Protein AF-A0A528CH75-F1 (afdb_monomer_lite)

Structure (mmCIF, N/CA/C/O backbone):
data_AF-A0A528CH75-F1
#
_entry.id   AF-A0A528CH75-F1
#
loop_
_atom_site.group_PDB
_atom_site.id
_atom_site.type_symbol
_atom_site.label_atom_id
_atom_site.label_alt_id
_atom_site.label_comp_id
_atom_site.label_asym_id
_atom_site.label_entity_id
_atom_site.label_seq_id
_atom_site.pdbx_PDB_ins_code
_atom_site.Cartn_x
_atom_site.Cartn_y
_atom_site.Cartn_z
_atom_site.occupancy
_atom_site.B_iso_or_equiv
_atom_site.auth_seq_id
_atom_site.auth_comp_id
_atom_site.auth_asym_id
_atom_site.auth_atom_id
_atom_site.pdbx_PDB_model_num
ATOM 1 N N . MET A 1 1 ? 84.519 29.997 -60.941 1.00 45.06 1 MET A N 1
ATOM 2 C CA . MET A 1 1 ? 83.508 30.213 -59.884 1.00 45.06 1 MET A CA 1
ATOM 3 C C . MET A 1 1 ? 82.449 29.130 -60.035 1.00 45.06 1 MET A C 1
ATOM 5 O O . MET A 1 1 ? 81.681 29.184 -60.982 1.00 45.06 1 MET A O 1
ATOM 9 N N . GLN A 1 2 ? 82.508 28.079 -59.213 1.00 43.25 2 GLN A N 1
ATOM 10 C CA . GLN A 1 2 ? 81.567 26.952 -59.258 1.00 43.25 2 GLN A CA 1
ATOM 11 C C . GLN A 1 2 ? 80.420 27.245 -58.280 1.00 43.25 2 GLN A C 1
ATOM 13 O O . GLN A 1 2 ? 80.643 27.309 -57.074 1.00 43.25 2 GLN A O 1
ATOM 18 N N . ASN A 1 3 ? 79.211 27.474 -58.800 1.00 42.34 3 ASN A N 1
ATOM 19 C CA . ASN A 1 3 ? 78.005 27.627 -57.986 1.00 42.34 3 ASN A CA 1
ATOM 20 C C . ASN A 1 3 ? 77.472 26.239 -57.616 1.00 42.34 3 ASN A C 1
ATOM 22 O O . ASN A 1 3 ? 76.956 25.522 -58.472 1.00 42.34 3 ASN A O 1
ATOM 26 N N . HIS A 1 4 ? 77.571 25.872 -56.340 1.00 45.38 4 HIS A N 1
ATOM 27 C CA . HIS A 1 4 ? 76.855 24.727 -55.787 1.00 45.38 4 HIS A CA 1
ATOM 28 C C . HIS A 1 4 ? 75.419 25.143 -55.450 1.00 45.38 4 HIS A C 1
ATOM 30 O O . HIS A 1 4 ? 75.192 25.940 -54.542 1.00 45.38 4 HIS A O 1
ATOM 36 N N . ALA A 1 5 ? 74.446 24.605 -56.184 1.00 48.69 5 ALA A N 1
ATOM 37 C CA . ALA A 1 5 ? 73.036 24.700 -55.826 1.00 48.69 5 ALA A CA 1
ATOM 38 C C . ALA A 1 5 ? 72.707 23.647 -54.753 1.00 48.69 5 ALA A C 1
ATOM 40 O O . ALA A 1 5 ? 72.932 22.455 -54.960 1.00 48.69 5 ALA A O 1
ATOM 41 N N . TYR A 1 6 ? 72.169 24.078 -53.611 1.00 50.38 6 TYR A N 1
ATOM 42 C CA . TYR A 1 6 ? 71.565 23.183 -52.620 1.00 50.38 6 TYR A CA 1
ATOM 43 C C . TYR A 1 6 ? 70.151 22.790 -53.075 1.00 50.38 6 TYR A C 1
ATOM 45 O O . TYR A 1 6 ? 69.358 23.686 -53.374 1.00 50.38 6 TYR A O 1
ATOM 53 N N . PRO A 1 7 ? 69.778 21.498 -53.092 1.00 49.38 7 PRO A N 1
ATOM 54 C CA . PRO A 1 7 ? 68.392 21.120 -53.309 1.00 49.38 7 PRO A CA 1
ATOM 55 C C . PRO A 1 7 ? 67.587 21.330 -52.021 1.00 49.38 7 PRO A C 1
ATOM 57 O O . PRO A 1 7 ? 67.962 20.889 -50.932 1.00 49.38 7 PRO A O 1
ATOM 60 N N . SER A 1 8 ? 66.451 22.005 -52.156 1.00 50.56 8 SER A N 1
ATOM 61 C CA . SER A 1 8 ? 65.437 22.176 -51.122 1.00 50.56 8 SER A CA 1
ATOM 62 C C . SER A 1 8 ? 64.711 20.849 -50.870 1.00 50.56 8 SER A C 1
ATOM 64 O O . SER A 1 8 ? 64.057 20.297 -51.753 1.00 50.56 8 SER A O 1
ATOM 66 N N . ARG A 1 9 ? 64.809 20.313 -49.645 1.00 50.69 9 ARG A N 1
ATOM 67 C CA . ARG A 1 9 ? 63.994 19.168 -49.208 1.00 50.69 9 ARG A CA 1
ATOM 68 C C . ARG A 1 9 ? 62.540 19.615 -49.070 1.00 50.69 9 ARG A C 1
ATOM 70 O O . ARG A 1 9 ? 62.177 20.237 -48.076 1.00 50.69 9 ARG A O 1
ATOM 77 N N . GLN A 1 10 ? 61.706 19.282 -50.050 1.00 52.41 10 GLN A N 1
ATOM 78 C CA . GLN A 1 10 ? 60.259 19.376 -49.893 1.00 52.41 10 GLN A CA 1
ATOM 79 C C . GLN A 1 10 ? 59.783 18.251 -48.972 1.00 52.41 10 GLN A C 1
ATOM 81 O O . GLN A 1 10 ? 59.836 17.073 -49.322 1.00 52.41 10 GLN A O 1
ATOM 86 N N . LEU A 1 11 ? 59.352 18.623 -47.767 1.00 54.22 11 LEU A N 1
ATOM 87 C CA . LEU A 1 11 ? 58.721 17.725 -46.809 1.00 54.22 11 LEU A CA 1
ATOM 88 C C . LEU A 1 11 ? 57.263 17.499 -47.242 1.00 54.22 11 LEU A C 1
ATOM 90 O O . LEU A 1 11 ? 56.336 18.096 -46.703 1.00 54.22 11 LEU A O 1
ATOM 94 N N . GLY A 1 12 ? 57.065 16.686 -48.279 1.00 50.59 12 GLY A N 1
ATOM 95 C CA . GLY A 1 12 ? 55.737 16.227 -48.675 1.00 50.59 12 GLY A CA 1
ATOM 96 C C . GLY A 1 12 ? 55.215 15.234 -47.642 1.00 50.59 12 GLY A C 1
ATOM 97 O O . GLY A 1 12 ? 55.752 14.135 -47.518 1.00 50.59 12 GLY A O 1
ATOM 98 N N . LEU A 1 13 ? 54.186 15.616 -46.884 1.00 55.06 13 LEU A N 1
ATOM 99 C CA . LEU A 1 13 ? 53.436 14.681 -46.044 1.00 55.06 13 LEU A CA 1
ATOM 100 C C . LEU A 1 13 ? 52.86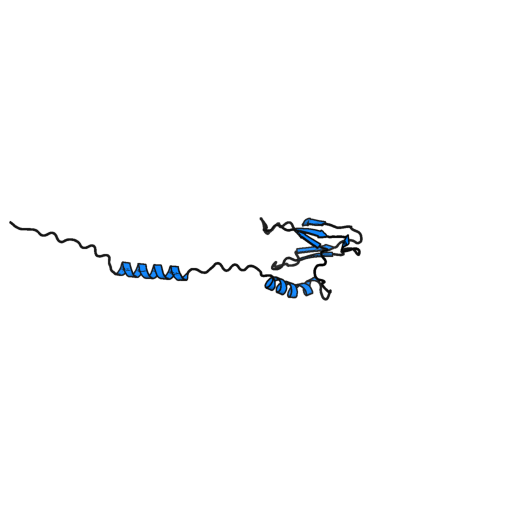2 13.569 -46.945 1.00 55.06 13 LEU A C 1
ATOM 102 O O . LEU A 1 13 ? 52.224 13.889 -47.952 1.00 55.06 13 LEU A O 1
ATOM 106 N N . PRO A 1 14 ? 53.087 12.276 -46.644 1.00 50.00 14 PRO A N 1
ATOM 107 C CA . PRO A 1 14 ? 52.618 11.200 -47.504 1.00 50.00 14 PRO A CA 1
ATOM 108 C C . PRO A 1 14 ? 51.085 11.190 -47.550 1.00 50.00 14 PRO A C 1
ATOM 110 O O . PRO A 1 14 ? 50.416 11.245 -46.519 1.00 50.00 14 PRO A O 1
ATOM 113 N N . LEU A 1 15 ? 50.529 11.065 -48.758 1.00 53.56 15 LEU A N 1
ATOM 114 C CA . LEU A 1 15 ? 49.088 11.052 -49.056 1.00 53.56 15 LEU A CA 1
ATOM 115 C C . LEU A 1 15 ? 48.294 10.017 -48.219 1.00 53.56 15 LEU A C 1
ATOM 117 O O . LEU A 1 15 ? 47.096 10.175 -47.992 1.00 53.56 15 LEU A O 1
ATOM 121 N N . ALA A 1 16 ? 48.980 8.994 -47.695 1.00 46.72 16 ALA A N 1
ATOM 122 C CA . ALA A 1 16 ? 48.440 7.997 -46.770 1.00 46.72 16 ALA A CA 1
ATOM 123 C C . ALA A 1 16 ? 47.972 8.585 -45.420 1.00 46.72 16 ALA A C 1
ATOM 125 O O . ALA A 1 16 ? 47.026 8.071 -44.824 1.00 46.72 16 ALA A O 1
ATOM 126 N N . SER A 1 17 ? 48.575 9.683 -44.951 1.00 47.66 17 SER A N 1
ATOM 127 C CA . SER A 1 17 ? 48.199 10.344 -43.691 1.00 47.66 17 SER A CA 1
ATOM 128 C C . SER A 1 17 ? 46.884 11.124 -43.789 1.00 47.66 17 SER A C 1
ATOM 130 O O . SER A 1 17 ? 46.212 11.316 -42.779 1.00 47.66 17 SER A O 1
ATOM 132 N N . VAL A 1 18 ? 46.480 11.537 -44.995 1.00 51.34 18 VAL A N 1
ATOM 133 C CA . VAL A 1 18 ? 45.222 12.272 -45.221 1.00 51.34 18 VAL A CA 1
ATOM 134 C C . VAL A 1 18 ? 44.022 11.317 -45.232 1.00 51.34 18 VAL A C 1
ATOM 136 O O . VAL A 1 18 ? 42.969 11.641 -44.689 1.00 51.34 18 VAL A O 1
ATOM 139 N N . PHE A 1 19 ? 44.190 10.101 -45.765 1.00 48.75 19 PHE A N 1
ATOM 140 C CA . PHE A 1 19 ? 43.121 9.095 -45.814 1.00 48.75 19 PHE A CA 1
ATOM 141 C C . PHE A 1 19 ? 42.742 8.541 -44.432 1.00 48.75 19 PHE A C 1
ATOM 143 O O . PHE A 1 19 ? 41.557 8.376 -44.144 1.00 48.75 19 PHE A O 1
ATOM 150 N N . ALA A 1 20 ? 43.720 8.311 -43.551 1.00 50.25 20 ALA A N 1
ATOM 151 C CA . ALA A 1 20 ? 43.458 7.832 -42.190 1.00 50.25 20 ALA A CA 1
ATOM 152 C C . ALA A 1 20 ? 42.684 8.858 -41.334 1.00 50.25 20 ALA A C 1
ATOM 154 O O . ALA A 1 20 ? 41.844 8.478 -40.518 1.00 50.25 20 ALA A O 1
ATOM 155 N N . ALA A 1 21 ? 42.912 10.158 -41.556 1.00 49.41 21 ALA A N 1
ATOM 156 C CA . ALA A 1 21 ? 42.227 11.231 -40.833 1.00 49.41 21 ALA A CA 1
ATOM 157 C C . ALA A 1 21 ? 40.740 11.366 -41.224 1.00 49.41 21 ALA A C 1
ATOM 159 O O . ALA A 1 21 ? 39.894 11.667 -40.382 1.00 49.41 21 ALA A O 1
ATOM 160 N N . ILE A 1 22 ? 40.392 11.090 -42.485 1.00 53.31 22 ILE A N 1
ATOM 161 C CA . ILE A 1 22 ? 39.007 11.186 -42.973 1.00 53.31 22 ILE A CA 1
ATOM 162 C C . ILE A 1 22 ? 38.136 10.052 -42.408 1.00 53.31 22 ILE A C 1
ATOM 164 O O . ILE A 1 22 ? 37.008 10.300 -41.984 1.00 53.31 22 ILE A O 1
ATOM 168 N N . VAL A 1 23 ? 38.665 8.826 -42.310 1.00 53.94 23 VAL A N 1
ATOM 169 C CA . VAL A 1 23 ? 37.917 7.670 -41.772 1.00 53.94 23 VAL A CA 1
ATOM 170 C C . VAL A 1 23 ? 37.601 7.839 -40.279 1.00 53.94 23 VAL A C 1
ATOM 172 O O . VAL A 1 23 ? 36.506 7.490 -39.837 1.00 53.94 23 VAL A O 1
ATOM 175 N N . LEU A 1 24 ? 38.508 8.448 -39.508 1.00 50.50 24 LEU A N 1
ATOM 176 C CA . LEU A 1 24 ? 38.305 8.683 -38.075 1.00 50.50 24 LEU A CA 1
ATOM 177 C C . LEU A 1 24 ? 37.253 9.774 -37.785 1.00 50.50 24 LEU A C 1
ATOM 179 O O . LEU A 1 24 ? 36.620 9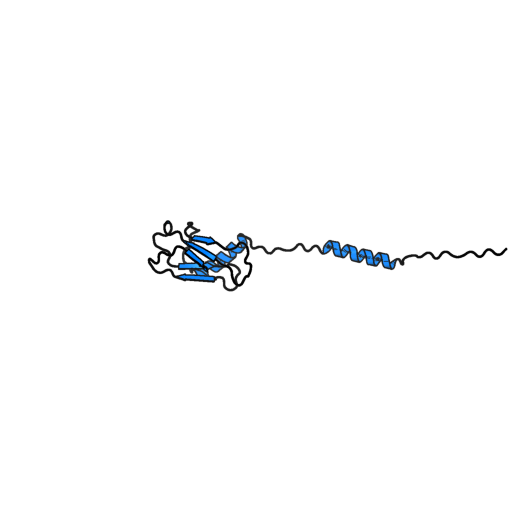.752 -36.732 1.00 50.50 24 LEU A O 1
ATOM 183 N N . THR A 1 25 ? 37.031 10.700 -38.725 1.00 51.56 25 THR A N 1
ATOM 184 C CA . THR A 1 25 ? 36.098 11.829 -38.551 1.00 51.56 25 THR A CA 1
ATOM 185 C C . THR A 1 25 ? 34.652 11.456 -38.911 1.00 51.56 25 THR A C 1
ATOM 187 O O . THR A 1 25 ? 33.715 12.032 -38.372 1.00 51.56 25 THR A O 1
ATOM 190 N N . VAL A 1 26 ? 34.434 10.458 -39.776 1.00 53.22 26 VAL A N 1
ATOM 191 C CA . VAL A 1 26 ? 33.076 9.997 -40.137 1.00 53.22 26 VAL A CA 1
ATOM 192 C C . VAL A 1 26 ? 32.480 9.078 -39.059 1.00 53.22 26 VAL A C 1
ATOM 194 O O . VAL A 1 26 ? 31.273 9.108 -38.824 1.00 53.22 26 VAL A O 1
ATOM 197 N N . ALA A 1 27 ? 33.307 8.313 -38.339 1.00 51.56 27 ALA A N 1
ATOM 198 C CA . ALA A 1 27 ? 32.841 7.406 -37.285 1.00 51.56 27 ALA A CA 1
ATOM 199 C C . ALA A 1 27 ? 32.288 8.131 -36.038 1.00 51.56 27 ALA A C 1
ATOM 201 O O . ALA A 1 27 ? 31.434 7.588 -35.339 1.00 51.56 27 ALA A O 1
ATOM 202 N N . THR A 1 28 ? 32.717 9.367 -35.768 1.00 53.56 28 THR A N 1
ATOM 203 C CA . THR A 1 28 ? 32.231 10.160 -34.624 1.00 53.56 28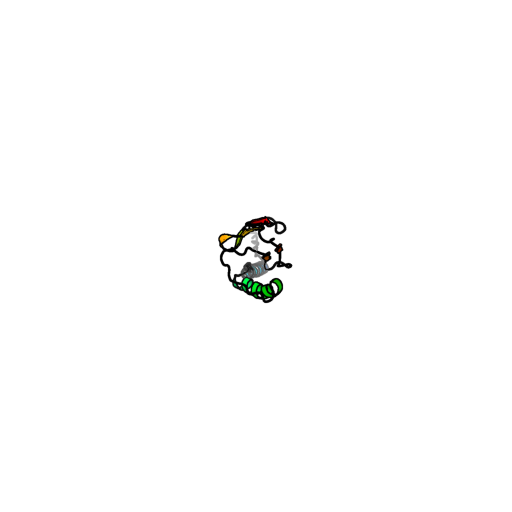 THR A CA 1
ATOM 204 C C . THR A 1 28 ? 30.871 10.817 -34.874 1.00 53.56 28 THR A C 1
ATOM 206 O O . THR A 1 28 ? 30.165 11.117 -33.915 1.00 53.56 28 THR A O 1
ATOM 209 N N . LEU A 1 29 ? 30.453 10.980 -36.135 1.00 51.78 29 LEU A N 1
ATOM 210 C CA . LEU A 1 29 ? 29.159 11.578 -36.499 1.00 51.78 29 LEU A CA 1
ATOM 211 C C . LEU A 1 29 ? 27.966 10.6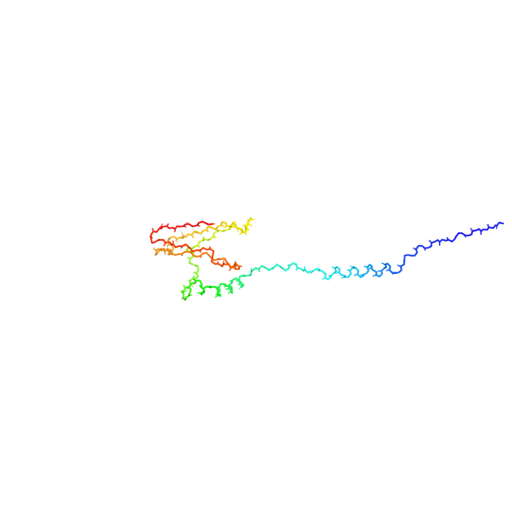14 -36.372 1.00 51.78 29 LEU A C 1
ATOM 213 O O . LEU A 1 29 ? 26.835 11.074 -36.246 1.00 51.78 29 LEU A O 1
ATOM 217 N N . PHE A 1 30 ? 28.199 9.297 -36.346 1.00 55.78 30 PHE A N 1
ATOM 218 C CA . PHE A 1 30 ? 27.138 8.281 -36.217 1.00 55.78 30 PHE A CA 1
ATOM 219 C C . PHE A 1 30 ? 27.048 7.634 -34.823 1.00 55.78 30 PHE A C 1
ATOM 221 O O . PHE A 1 30 ? 26.145 6.842 -34.572 1.00 55.78 30 PHE A O 1
ATOM 228 N N . GLY A 1 31 ? 27.954 7.975 -33.900 1.00 49.12 31 GLY A N 1
ATOM 229 C CA . GLY A 1 31 ? 28.028 7.396 -32.552 1.00 49.12 31 GLY A CA 1
ATOM 230 C C . GLY A 1 31 ? 27.179 8.094 -31.483 1.00 49.12 31 GLY A C 1
ATOM 231 O O . GLY A 1 31 ? 27.284 7.742 -30.309 1.00 49.12 31 GLY A O 1
ATOM 232 N N . ALA A 1 32 ? 26.351 9.078 -31.845 1.00 57.56 32 ALA A N 1
ATOM 233 C CA . ALA A 1 32 ? 25.431 9.730 -30.914 1.00 57.56 32 ALA A CA 1
ATOM 234 C C . ALA A 1 32 ? 24.204 8.839 -30.647 1.00 57.56 32 ALA A C 1
ATOM 236 O O . ALA A 1 32 ? 23.070 9.187 -30.975 1.00 57.56 32 ALA A O 1
ATOM 237 N N . SER A 1 33 ? 24.432 7.671 -30.047 1.00 61.19 33 SER A N 1
ATOM 238 C CA . SER A 1 33 ? 23.380 6.894 -29.399 1.00 61.19 33 SER A CA 1
ATOM 239 C C . SER A 1 33 ? 22.847 7.731 -28.239 1.00 61.19 33 SER A C 1
ATOM 241 O O . SER A 1 33 ? 23.446 7.776 -27.165 1.00 61.19 33 SER A O 1
ATOM 243 N N . GLY A 1 34 ? 21.757 8.462 -28.479 1.00 60.62 34 GLY A N 1
ATOM 244 C CA . GLY A 1 34 ? 21.061 9.207 -27.436 1.00 60.62 34 GLY A CA 1
ATOM 245 C C . GLY A 1 34 ? 20.752 8.279 -26.265 1.00 60.62 34 GLY A C 1
ATOM 246 O O . GLY A 1 34 ? 20.295 7.154 -26.467 1.00 60.62 34 GLY A O 1
ATOM 247 N N . ALA A 1 35 ? 21.037 8.730 -25.044 1.00 62.38 35 ALA A N 1
ATOM 248 C CA . ALA A 1 35 ? 20.755 7.965 -23.839 1.00 62.38 35 ALA A CA 1
ATOM 249 C C . ALA A 1 35 ? 19.257 7.618 -23.789 1.00 62.38 35 ALA A C 1
ATOM 251 O O . ALA A 1 35 ? 18.412 8.480 -23.530 1.00 62.38 35 ALA A O 1
ATOM 252 N N . ALA A 1 36 ? 18.927 6.355 -24.061 1.00 60.69 36 ALA A N 1
ATOM 253 C CA . ALA A 1 36 ? 17.581 5.832 -23.909 1.00 60.69 36 ALA A CA 1
ATOM 254 C C . ALA A 1 36 ? 17.262 5.780 -22.410 1.00 60.69 36 ALA A C 1
ATOM 256 O O . ALA A 1 36 ? 17.655 4.858 -21.701 1.00 60.69 36 ALA A O 1
ATOM 257 N N . ASN A 1 37 ? 16.577 6.805 -21.911 1.00 59.75 37 ASN A N 1
ATOM 258 C CA . ASN A 1 37 ? 16.040 6.791 -20.560 1.00 59.75 37 ASN A CA 1
ATOM 259 C C . ASN A 1 37 ? 14.782 5.918 -20.572 1.00 59.75 37 ASN A C 1
ATOM 261 O O . ASN A 1 37 ? 13.726 6.356 -21.026 1.00 59.75 37 ASN A O 1
ATOM 265 N N . ALA A 1 38 ? 14.892 4.680 -20.088 1.00 61.19 38 ALA A N 1
ATOM 266 C CA . ALA A 1 38 ? 13.750 3.803 -19.846 1.00 61.19 38 ALA A CA 1
ATOM 267 C C . ALA A 1 38 ? 12.973 4.283 -18.605 1.00 61.19 38 ALA A C 1
ATOM 269 O O . ALA A 1 38 ? 12.981 3.641 -17.561 1.00 61.19 38 ALA A O 1
ATOM 270 N N . GLN A 1 39 ? 12.348 5.457 -18.692 1.00 62.66 39 GLN A N 1
ATOM 271 C CA . GLN A 1 39 ? 11.464 5.950 -17.640 1.00 62.66 39 GLN A CA 1
ATOM 272 C C . GLN A 1 39 ? 10.112 5.240 -17.771 1.00 62.66 39 GLN A C 1
ATOM 274 O O . GLN A 1 39 ? 9.510 5.248 -18.850 1.00 62.66 39 GLN A O 1
ATOM 279 N N . GLN A 1 40 ? 9.614 4.647 -16.683 1.00 69.94 40 GLN A N 1
ATOM 280 C CA . GLN A 1 40 ? 8.248 4.129 -16.656 1.00 69.94 40 GLN A CA 1
ATOM 281 C C . GLN A 1 40 ? 7.260 5.259 -16.948 1.00 69.94 40 GLN A C 1
ATOM 283 O O . GLN A 1 40 ? 7.300 6.338 -16.360 1.00 69.94 40 GLN A O 1
ATOM 288 N N . THR A 1 41 ? 6.356 4.991 -17.881 1.00 79.31 41 THR A N 1
ATOM 289 C CA . THR A 1 41 ? 5.215 5.854 -18.171 1.00 79.31 41 THR A CA 1
ATOM 290 C C . THR A 1 41 ? 4.020 5.415 -17.333 1.00 79.31 41 THR A C 1
ATOM 292 O O . THR A 1 41 ? 3.900 4.246 -16.955 1.00 79.31 41 THR A O 1
ATOM 295 N N . THR A 1 42 ? 3.059 6.313 -17.130 1.00 78.69 42 THR A N 1
ATOM 296 C CA . THR A 1 42 ? 1.768 5.961 -16.522 1.00 78.69 42 THR A CA 1
ATOM 297 C C . THR A 1 42 ? 1.088 4.798 -17.257 1.00 78.69 42 THR A C 1
ATOM 299 O O . THR A 1 42 ? 0.487 3.931 -16.628 1.00 78.69 42 THR A O 1
ATOM 302 N N . ALA A 1 43 ? 1.232 4.724 -18.587 1.00 77.75 43 ALA A N 1
ATOM 303 C CA . ALA A 1 43 ? 0.680 3.636 -19.390 1.00 77.75 43 ALA A CA 1
ATOM 304 C C . ALA A 1 43 ? 1.331 2.276 -19.072 1.00 77.75 43 ALA A C 1
ATOM 306 O O . ALA A 1 43 ? 0.624 1.271 -18.960 1.00 77.75 43 ALA A O 1
ATOM 307 N N . SER A 1 44 ? 2.657 2.231 -18.891 1.00 84.75 44 SER A N 1
ATOM 308 C CA . SER A 1 44 ? 3.351 1.001 -18.488 1.00 84.75 44 SER A CA 1
ATOM 309 C C . SER A 1 44 ? 2.998 0.577 -17.062 1.00 84.75 44 SER A C 1
ATOM 311 O O . SER A 1 44 ? 2.699 -0.599 -16.862 1.00 84.75 44 SER A O 1
ATOM 313 N N . SER A 1 45 ? 2.937 1.510 -16.105 1.00 86.25 45 SER A N 1
ATOM 314 C CA . SER A 1 45 ? 2.546 1.188 -14.723 1.00 86.25 45 SER A CA 1
ATOM 315 C C . SER A 1 45 ? 1.100 0.701 -14.639 1.00 86.25 45 SER A C 1
ATOM 317 O O . SER A 1 45 ? 0.828 -0.286 -13.960 1.00 86.25 45 SER A O 1
ATOM 319 N N . ASN A 1 46 ? 0.173 1.288 -15.408 1.00 88.69 46 ASN A N 1
ATOM 320 C CA . ASN A 1 46 ? -1.199 0.782 -15.461 1.00 88.69 46 ASN A CA 1
ATOM 321 C C . ASN A 1 46 ? -1.257 -0.654 -16.003 1.00 88.69 46 ASN A C 1
ATOM 323 O O . ASN A 1 46 ? -1.966 -1.475 -15.435 1.00 88.69 46 ASN A O 1
ATOM 327 N N . ARG A 1 47 ? -0.502 -0.998 -17.058 1.00 91.25 47 ARG A N 1
ATOM 328 C CA . ARG A 1 47 ? -0.470 -2.391 -17.549 1.00 91.25 47 ARG A CA 1
ATOM 329 C C . ARG A 1 47 ? 0.045 -3.372 -16.499 1.00 91.25 47 ARG A C 1
ATOM 331 O O . ARG A 1 47 ? -0.560 -4.427 -16.340 1.00 91.25 47 ARG A O 1
ATOM 338 N N . ILE A 1 48 ? 1.117 -3.019 -15.789 1.00 91.69 48 ILE A N 1
ATOM 339 C CA . ILE A 1 48 ? 1.662 -3.847 -14.702 1.00 91.69 48 ILE A CA 1
ATOM 340 C C . ILE A 1 48 ? 0.607 -4.032 -13.610 1.00 91.69 48 ILE A C 1
ATOM 342 O O . ILE A 1 48 ? 0.344 -5.155 -13.188 1.00 91.69 48 ILE A O 1
ATOM 346 N N . TRP A 1 49 ? -0.066 -2.950 -13.216 1.00 91.25 49 TRP A N 1
ATOM 347 C CA . TRP A 1 49 ? -1.129 -3.006 -12.220 1.00 91.25 49 TRP A CA 1
ATOM 348 C C . TRP A 1 49 ? -2.299 -3.906 -12.639 1.00 91.25 49 TRP A C 1
ATOM 350 O O . TRP A 1 49 ? -2.764 -4.713 -11.836 1.00 91.25 49 TRP A O 1
ATOM 360 N N . GLN A 1 50 ? -2.757 -3.823 -13.895 1.00 92.88 50 GLN A N 1
ATOM 361 C CA . GLN A 1 50 ? -3.844 -4.684 -14.379 1.00 92.88 50 GLN A CA 1
ATOM 362 C C . GLN A 1 50 ? -3.486 -6.174 -14.316 1.00 92.88 50 GLN A C 1
ATOM 364 O O . GLN A 1 50 ? -4.379 -6.979 -14.065 1.00 92.88 50 GLN A O 1
ATOM 369 N N . ALA A 1 51 ? -2.214 -6.529 -14.525 1.00 92.12 51 ALA A N 1
ATOM 370 C CA . ALA A 1 51 ? -1.740 -7.904 -14.401 1.00 92.12 51 ALA A CA 1
ATOM 371 C C . ALA A 1 51 ? -1.615 -8.349 -12.933 1.00 92.12 51 ALA A C 1
ATOM 373 O O . ALA A 1 51 ? -1.976 -9.471 -12.609 1.00 92.12 51 ALA A O 1
ATOM 374 N N . LEU A 1 52 ? -1.156 -7.464 -12.042 1.00 93.44 52 LEU A N 1
ATOM 375 C CA . LEU A 1 52 ? -0.854 -7.796 -10.646 1.00 93.44 52 LEU A CA 1
ATOM 376 C C . LEU A 1 52 ? -2.084 -7.829 -9.724 1.00 93.44 52 LEU A C 1
ATOM 378 O O . LEU A 1 52 ? -2.133 -8.609 -8.776 1.00 93.44 52 LEU A O 1
ATOM 382 N N . LYS A 1 53 ? -3.072 -6.956 -9.949 1.00 93.56 53 LYS A N 1
ATOM 383 C CA . LYS A 1 53 ? -4.161 -6.726 -8.981 1.00 93.56 53 LYS A CA 1
ATOM 384 C C . LYS A 1 53 ? -4.967 -7.986 -8.641 1.00 93.56 53 LYS A C 1
ATOM 386 O O . LYS A 1 53 ? -5.403 -8.123 -7.502 1.00 93.56 53 LYS A O 1
ATOM 391 N N . GLY A 1 54 ? -5.151 -8.883 -9.614 1.00 94.62 54 GLY A N 1
ATOM 392 C CA . GLY A 1 54 ? -5.867 -10.147 -9.429 1.00 94.62 54 GLY A CA 1
ATOM 393 C C . GLY A 1 54 ? -5.081 -11.131 -8.566 1.00 94.62 54 GLY A C 1
ATOM 394 O O . GLY A 1 54 ? -5.659 -11.769 -7.696 1.00 94.62 54 GLY A O 1
ATOM 395 N N . ASP A 1 55 ? -3.758 -11.175 -8.724 1.00 93.38 55 ASP A N 1
ATOM 396 C CA . ASP A 1 55 ? -2.890 -12.046 -7.925 1.00 93.38 55 ASP A CA 1
ATOM 397 C C . ASP A 1 55 ? -2.855 -11.617 -6.451 1.00 93.38 55 ASP A C 1
ATOM 399 O O . ASP A 1 55 ? -2.783 -12.456 -5.555 1.00 93.38 55 ASP A O 1
ATOM 403 N N . VAL A 1 56 ? -2.929 -10.306 -6.185 1.00 94.00 56 VAL A N 1
ATOM 404 C CA . VAL A 1 56 ? -2.863 -9.758 -4.819 1.00 94.00 56 VAL A CA 1
ATOM 405 C C . VAL A 1 56 ? -4.230 -9.741 -4.130 1.00 94.00 56 VAL A C 1
ATOM 407 O O . VAL A 1 56 ? -4.327 -10.059 -2.945 1.00 94.00 56 VAL A O 1
ATOM 410 N N . PHE A 1 57 ? -5.294 -9.354 -4.840 1.00 95.06 57 PHE A N 1
ATOM 411 C CA . PHE A 1 57 ? -6.613 -9.109 -4.239 1.00 95.06 57 PHE A CA 1
ATOM 412 C C . PHE A 1 57 ? -7.708 -10.090 -4.684 1.00 95.06 57 PHE A C 1
ATOM 414 O O . PHE A 1 57 ? -8.833 -10.006 -4.177 1.00 95.06 57 PHE A O 1
ATOM 421 N N . GLY A 1 58 ? -7.404 -11.022 -5.590 1.00 95.00 58 GLY A N 1
ATOM 422 C CA . GLY A 1 58 ? -8.380 -11.933 -6.186 1.00 95.00 58 GLY A CA 1
ATOM 423 C C . GLY A 1 58 ? -9.461 -11.180 -6.963 1.00 95.00 58 GLY A C 1
ATOM 424 O O . GLY A 1 58 ? -9.212 -10.142 -7.576 1.00 95.00 58 GLY A O 1
ATOM 425 N N . ASP A 1 59 ? -10.697 -11.665 -6.865 1.00 93.94 59 ASP A N 1
ATOM 426 C CA . ASP A 1 59 ? -11.865 -11.081 -7.540 1.00 93.94 59 ASP A CA 1
ATOM 427 C C . ASP A 1 59 ? -12.470 -9.870 -6.801 1.00 93.94 59 ASP A C 1
ATOM 429 O O . ASP A 1 59 ? -13.578 -9.420 -7.112 1.00 93.94 59 ASP A O 1
ATOM 433 N N . ARG A 1 60 ? -11.787 -9.334 -5.780 1.00 92.50 60 ARG A N 1
ATOM 434 C CA . ARG A 1 60 ? -12.321 -8.225 -4.980 1.00 92.50 60 ARG A CA 1
ATOM 435 C C . ARG A 1 60 ? -12.429 -6.959 -5.836 1.00 92.50 60 ARG A C 1
ATOM 437 O O . ARG A 1 60 ? -11.465 -6.537 -6.469 1.00 92.50 60 ARG A O 1
ATOM 444 N N . ALA A 1 61 ? -13.593 -6.307 -5.806 1.00 90.12 61 ALA A N 1
ATOM 445 C CA . ALA A 1 61 ? -13.785 -5.029 -6.483 1.00 90.12 61 ALA A CA 1
ATOM 446 C C . ALA A 1 61 ? -12.840 -3.958 -5.909 1.00 90.12 61 ALA A C 1
ATOM 448 O O . ALA A 1 61 ? -12.809 -3.731 -4.698 1.00 90.12 61 ALA A O 1
ATOM 449 N N . ILE A 1 62 ? -12.094 -3.288 -6.791 1.00 90.50 62 ILE A N 1
ATOM 450 C CA . ILE A 1 62 ? -11.176 -2.201 -6.439 1.00 90.50 62 ILE A CA 1
ATOM 451 C C . ILE A 1 62 ? -11.813 -0.888 -6.872 1.00 90.50 62 ILE A C 1
ATOM 453 O O . ILE A 1 62 ? -12.056 -0.664 -8.059 1.00 90.50 62 ILE A O 1
ATOM 457 N N . LEU A 1 63 ? -12.090 -0.027 -5.899 1.00 86.38 63 LEU A N 1
ATO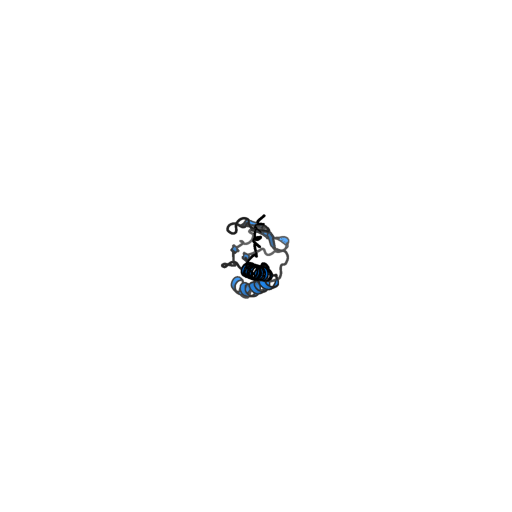M 458 C CA . LEU A 1 63 ? -12.558 1.329 -6.147 1.00 86.38 63 LEU A CA 1
ATOM 459 C C . LEU A 1 63 ? -11.349 2.241 -6.366 1.00 86.38 63 LEU A C 1
ATOM 461 O O . LEU A 1 63 ? -10.305 2.060 -5.741 1.00 86.38 63 LEU A O 1
ATOM 465 N N . VAL A 1 64 ? -11.493 3.211 -7.267 1.00 80.62 64 VAL A N 1
ATOM 466 C CA . VAL A 1 64 ? -10.489 4.267 -7.437 1.00 80.62 64 VAL A CA 1
ATOM 467 C C . VAL A 1 64 ? -10.426 5.090 -6.151 1.00 80.62 64 VAL A C 1
ATOM 469 O O . VAL A 1 64 ? -11.443 5.253 -5.477 1.00 80.62 64 VAL A O 1
ATOM 472 N N . ASP A 1 65 ? -9.221 5.561 -5.825 1.00 77.56 65 ASP A N 1
ATOM 473 C CA . ASP A 1 65 ? -8.899 6.279 -4.594 1.00 77.56 65 ASP A CA 1
ATOM 474 C C . ASP A 1 65 ? -9.994 7.274 -4.171 1.00 77.56 65 ASP A C 1
ATOM 476 O O . ASP A 1 65 ? -10.354 8.200 -4.899 1.00 77.56 65 ASP A O 1
ATOM 480 N N . SER A 1 66 ? -10.516 7.064 -2.964 1.00 76.69 66 SER A N 1
ATOM 481 C CA . SER A 1 66 ? -11.498 7.925 -2.304 1.00 76.69 66 SER A CA 1
ATOM 482 C C . SER A 1 66 ? -10.843 8.999 -1.420 1.00 76.69 66 SER A C 1
ATOM 484 O O . SER A 1 66 ? -11.530 9.727 -0.697 1.00 76.69 66 SER A O 1
ATOM 486 N N . GLY A 1 67 ? -9.513 9.108 -1.453 1.00 88.12 67 GLY A N 1
ATOM 487 C CA . GLY A 1 67 ? -8.706 10.011 -0.640 1.00 88.12 67 GLY A CA 1
ATOM 488 C C . GLY A 1 67 ? -8.563 9.560 0.814 1.00 88.12 67 GLY A C 1
ATOM 489 O O . GLY A 1 67 ? -8.314 10.406 1.674 1.00 88.12 67 GLY A O 1
ATOM 490 N N . VAL A 1 68 ? -8.789 8.272 1.097 1.00 91.75 68 VAL A N 1
ATOM 491 C CA . VAL A 1 68 ? -8.646 7.657 2.432 1.00 91.75 68 VAL A CA 1
ATOM 492 C C . VAL A 1 68 ? -7.176 7.496 2.813 1.00 91.75 68 VAL A C 1
ATOM 494 O O . VAL A 1 68 ? -6.846 7.584 3.992 1.00 91.75 68 VAL A O 1
ATOM 497 N N . VAL A 1 69 ? -6.302 7.259 1.832 1.00 92.62 69 VAL A N 1
ATOM 498 C CA . VAL A 1 69 ? -4.880 6.979 2.049 1.00 92.62 69 VAL A CA 1
ATOM 499 C C . VAL A 1 69 ? -4.033 8.066 1.396 1.00 92.62 69 VAL A C 1
ATOM 501 O O . VAL A 1 69 ? -4.277 8.454 0.257 1.00 92.62 69 VAL A O 1
ATOM 504 N N . ARG A 1 70 ? -3.003 8.534 2.102 1.00 94.81 70 ARG A N 1
ATOM 505 C CA . ARG A 1 70 ? -1.939 9.385 1.555 1.00 94.81 70 ARG A CA 1
ATOM 506 C C . ARG A 1 70 ? -0.601 8.701 1.791 1.00 94.81 70 ARG A C 1
ATOM 508 O O . ARG A 1 70 ? -0.343 8.249 2.901 1.00 94.81 70 ARG A O 1
ATOM 515 N N . ILE A 1 71 ? 0.234 8.650 0.759 1.00 94.31 71 ILE A N 1
ATOM 516 C CA . ILE A 1 71 ? 1.561 8.033 0.814 1.00 94.31 71 ILE A CA 1
ATOM 517 C C . ILE A 1 71 ? 2.613 9.122 0.631 1.00 94.31 71 ILE A C 1
ATOM 519 O O . ILE A 1 71 ? 2.514 9.928 -0.297 1.00 94.31 71 ILE A O 1
ATOM 523 N N . GLU A 1 72 ? 3.620 9.128 1.495 1.00 95.81 72 GLU A N 1
ATOM 524 C CA . GLU A 1 72 ? 4.811 9.959 1.371 1.00 95.81 72 GLU A CA 1
ATOM 525 C C . GLU A 1 72 ? 6.059 9.083 1.320 1.00 95.81 72 GLU A C 1
ATOM 527 O O . GLU A 1 72 ? 6.223 8.140 2.086 1.00 95.81 72 GLU A O 1
ATOM 532 N N . ALA A 1 73 ? 6.932 9.399 0.370 1.00 94.00 73 ALA A N 1
ATOM 533 C CA . ALA A 1 73 ? 8.212 8.742 0.172 1.00 94.00 73 ALA A CA 1
ATOM 534 C C . ALA A 1 73 ? 9.197 9.765 -0.415 1.00 94.00 73 ALA A C 1
ATOM 536 O O . ALA A 1 73 ? 8.778 10.719 -1.090 1.00 94.00 73 ALA A O 1
ATOM 537 N N . PRO A 1 74 ? 10.511 9.611 -0.186 1.00 91.56 74 PRO A N 1
ATOM 538 C CA . PRO A 1 74 ? 11.494 10.523 -0.742 1.00 91.56 74 PRO A CA 1
ATOM 539 C C . PRO A 1 74 ? 11.484 10.463 -2.272 1.00 91.56 74 PRO A C 1
ATOM 541 O O . PRO A 1 74 ? 11.418 9.395 -2.877 1.00 91.56 74 PRO A O 1
ATOM 544 N N . LYS A 1 75 ? 11.640 11.627 -2.915 1.00 89.88 75 LYS A N 1
ATOM 545 C CA . LYS A 1 75 ? 11.682 11.730 -4.386 1.00 89.88 75 LYS A CA 1
ATOM 546 C C . LYS A 1 75 ? 12.749 10.825 -5.009 1.00 89.88 75 LYS A C 1
ATOM 548 O O . LYS A 1 75 ? 12.574 10.349 -6.126 1.00 89.88 75 LYS A O 1
ATOM 553 N N . ARG A 1 76 ? 13.870 10.640 -4.309 1.00 85.19 76 ARG A N 1
ATOM 554 C CA . ARG A 1 76 ? 14.880 9.626 -4.611 1.00 85.19 76 ARG A CA 1
ATOM 555 C C . ARG A 1 76 ? 15.399 9.033 -3.315 1.00 85.19 76 ARG A C 1
ATOM 557 O O . ARG A 1 76 ? 15.749 9.782 -2.407 1.00 85.19 76 ARG A O 1
ATOM 564 N N . ALA A 1 77 ? 15.504 7.714 -3.291 1.00 86.44 77 ALA A N 1
ATOM 565 C CA . ALA A 1 77 ? 16.220 6.999 -2.254 1.00 86.44 77 ALA A CA 1
ATOM 566 C C . ALA A 1 77 ? 17.724 7.304 -2.333 1.00 86.44 77 ALA A C 1
ATOM 568 O O . ALA A 1 77 ? 18.304 7.316 -3.423 1.00 86.44 77 ALA A O 1
ATOM 569 N N . GLN A 1 78 ? 18.350 7.558 -1.185 1.00 85.31 78 GLN A N 1
ATOM 570 C CA . GLN A 1 78 ? 19.809 7.610 -1.069 1.00 85.31 78 GLN A CA 1
ATOM 571 C C . GLN A 1 78 ? 20.409 6.200 -1.124 1.00 85.31 78 GLN A C 1
ATOM 573 O O . GLN A 1 78 ? 21.478 6.020 -1.702 1.00 85.31 78 GLN A O 1
ATOM 578 N N . ASP A 1 79 ? 19.693 5.219 -0.570 1.00 85.50 79 ASP A N 1
ATOM 579 C CA . ASP A 1 79 ? 20.020 3.797 -0.608 1.00 85.50 79 ASP A CA 1
ATOM 580 C C . ASP A 1 79 ? 18.759 3.000 -0.976 1.00 85.50 79 ASP A C 1
ATOM 582 O O . ASP A 1 79 ? 17.708 3.168 -0.362 1.00 85.50 79 ASP A O 1
ATOM 586 N N . ALA A 1 80 ? 18.854 2.139 -1.991 1.00 77.88 80 ALA A N 1
ATOM 587 C CA . ALA A 1 80 ? 17.738 1.304 -2.432 1.00 77.88 80 ALA A CA 1
ATOM 588 C C . ALA A 1 80 ? 17.348 0.232 -1.398 1.00 77.88 80 ALA A C 1
ATOM 590 O O . ALA A 1 80 ? 16.243 -0.301 -1.473 1.00 77.88 80 ALA A O 1
ATOM 591 N N . ALA A 1 81 ? 18.230 -0.079 -0.443 1.00 82.62 81 ALA A N 1
ATOM 592 C CA . ALA A 1 81 ? 17.939 -1.013 0.638 1.00 82.62 81 ALA A CA 1
ATOM 593 C C . ALA A 1 81 ? 17.071 -0.401 1.752 1.00 82.62 81 ALA A C 1
ATOM 595 O O . ALA A 1 81 ? 16.455 -1.147 2.509 1.00 82.62 81 ALA A O 1
ATOM 596 N N . ILE A 1 82 ? 17.035 0.933 1.881 1.00 85.00 82 ILE A N 1
ATOM 597 C CA . ILE A 1 82 ? 16.361 1.629 2.985 1.00 85.00 82 ILE A CA 1
ATOM 598 C C . ILE A 1 82 ? 15.638 2.856 2.428 1.00 85.00 82 ILE A C 1
ATOM 600 O O . ILE A 1 82 ? 16.219 3.931 2.263 1.00 85.00 82 ILE A O 1
ATOM 604 N N . VAL A 1 83 ? 14.347 2.688 2.146 1.00 92.56 83 VAL A N 1
ATOM 605 C CA . VAL A 1 83 ? 13.475 3.762 1.666 1.00 92.56 83 VAL A CA 1
ATOM 606 C C . VAL A 1 83 ? 12.342 3.946 2.667 1.00 92.56 83 VAL A C 1
ATOM 608 O O . VAL A 1 83 ? 11.482 3.071 2.725 1.00 92.56 83 VAL A O 1
ATOM 611 N N . PRO A 1 84 ? 12.315 5.054 3.430 1.00 93.19 84 PRO A N 1
ATOM 612 C CA . PRO A 1 84 ? 11.216 5.301 4.346 1.00 93.19 84 PRO A CA 1
ATOM 613 C C . PRO A 1 84 ? 9.928 5.574 3.568 1.00 93.19 84 PRO A C 1
ATOM 615 O O . PRO A 1 84 ? 9.930 6.372 2.618 1.00 93.19 84 PRO A O 1
ATOM 618 N N . VAL A 1 85 ? 8.841 4.926 3.980 1.00 95.75 85 VAL A N 1
ATOM 619 C CA . VAL A 1 85 ? 7.498 5.149 3.432 1.00 95.75 85 VAL A CA 1
ATOM 620 C C . VAL A 1 85 ? 6.520 5.426 4.563 1.00 95.75 85 VAL A C 1
ATOM 622 O O . VAL A 1 85 ? 6.278 4.576 5.420 1.00 95.75 85 VAL A O 1
ATOM 625 N N . ASP A 1 86 ? 5.903 6.602 4.517 1.00 97.06 86 ASP A N 1
ATOM 626 C CA . ASP A 1 86 ? 4.853 7.009 5.439 1.00 97.06 86 ASP A CA 1
ATOM 627 C C . ASP A 1 86 ? 3.483 6.859 4.777 1.00 97.06 86 ASP A C 1
ATOM 629 O O . ASP A 1 86 ? 3.221 7.390 3.695 1.00 97.06 86 ASP A O 1
ATOM 633 N N . ILE A 1 87 ? 2.588 6.134 5.441 1.00 96.81 87 ILE A N 1
ATOM 634 C CA . ILE A 1 87 ? 1.219 5.893 4.987 1.00 96.81 87 ILE A CA 1
ATOM 635 C C . ILE A 1 87 ? 0.267 6.476 6.021 1.00 96.81 87 ILE A C 1
ATOM 637 O O . ILE A 1 87 ? 0.179 5.995 7.150 1.00 96.81 87 ILE A O 1
ATOM 641 N N . TYR A 1 88 ? -0.480 7.494 5.622 1.00 96.25 88 TYR A N 1
ATOM 642 C CA . TYR A 1 88 ? -1.485 8.145 6.449 1.00 96.25 88 TYR A CA 1
ATOM 643 C C . TYR A 1 88 ? -2.878 7.679 6.052 1.00 96.25 88 TYR A C 1
ATOM 645 O O . TYR A 1 88 ? -3.188 7.574 4.864 1.00 96.25 88 TYR A O 1
ATOM 653 N N . ILE A 1 89 ? -3.720 7.445 7.051 1.00 94.50 89 ILE A N 1
ATOM 654 C CA . ILE A 1 89 ? -5.098 6.984 6.900 1.00 94.50 89 ILE A CA 1
ATOM 655 C C . ILE A 1 89 ? -6.016 8.049 7.493 1.00 94.50 89 ILE A C 1
ATOM 657 O O . ILE A 1 89 ? -5.857 8.434 8.651 1.00 94.50 89 ILE A O 1
ATOM 661 N N . ASP A 1 90 ? -6.988 8.505 6.706 1.00 93.56 90 ASP A N 1
ATOM 662 C CA . ASP A 1 90 ? -8.041 9.408 7.160 1.00 93.56 90 ASP A CA 1
ATOM 663 C C . ASP A 1 90 ? -9.230 8.599 7.719 1.00 93.56 90 ASP A C 1
ATOM 665 O O . ASP A 1 90 ? -10.024 8.045 6.945 1.00 93.56 90 ASP A O 1
ATOM 669 N N . PRO A 1 91 ? -9.400 8.523 9.054 1.00 90.00 91 PRO A N 1
ATOM 670 C CA . PRO A 1 91 ? -10.479 7.749 9.657 1.00 90.00 91 PRO A CA 1
ATOM 671 C C . PRO A 1 91 ? -11.862 8.336 9.351 1.00 90.00 91 PRO A C 1
ATOM 673 O O . PRO A 1 91 ? -12.843 7.591 9.335 1.00 90.00 91 PRO A O 1
ATOM 676 N N . ALA A 1 92 ? -11.968 9.638 9.054 1.00 91.75 92 ALA A N 1
ATOM 677 C CA . ALA A 1 92 ? -13.249 10.265 8.729 1.00 91.75 92 ALA A CA 1
ATOM 678 C C . ALA A 1 92 ? -13.818 9.747 7.398 1.00 91.75 92 ALA A C 1
ATOM 680 O O . ALA A 1 92 ? -15.035 9.696 7.217 1.00 91.75 92 ALA A O 1
ATOM 681 N N . LYS A 1 93 ? -12.945 9.316 6.482 1.00 90.25 93 LYS A N 1
ATOM 682 C CA . LYS A 1 93 ? -13.324 8.736 5.185 1.00 90.25 93 LYS A CA 1
ATOM 683 C C . LYS A 1 93 ? -13.469 7.214 5.217 1.00 90.25 93 LYS A C 1
ATOM 685 O O . LYS A 1 93 ? -13.951 6.629 4.249 1.00 90.25 93 LYS A O 1
ATOM 690 N N . ALA A 1 94 ? -13.094 6.576 6.324 1.00 88.06 94 ALA A N 1
ATOM 691 C CA . ALA A 1 94 ? -13.227 5.140 6.547 1.00 88.06 94 ALA A CA 1
ATOM 692 C C . ALA A 1 94 ? -13.929 4.847 7.891 1.00 88.06 94 ALA A C 1
ATOM 694 O O . ALA A 1 94 ? -13.341 4.207 8.763 1.00 88.06 94 ALA A O 1
ATOM 695 N N . PRO A 1 95 ? -15.201 5.256 8.073 1.00 87.12 95 PRO A N 1
ATOM 696 C CA . PRO A 1 95 ? -15.910 5.124 9.353 1.00 87.12 95 PRO A CA 1
ATOM 697 C C . PRO A 1 95 ? -16.130 3.667 9.791 1.00 87.12 95 PRO A C 1
ATOM 699 O O . PRO A 1 95 ? -16.296 3.393 10.974 1.00 87.12 95 PRO A O 1
ATOM 702 N N . ALA A 1 96 ? -16.111 2.720 8.847 1.00 86.81 96 ALA A N 1
ATOM 703 C CA . ALA A 1 96 ? -16.160 1.284 9.133 1.00 86.81 96 ALA A CA 1
ATOM 704 C C . ALA A 1 96 ? -14.801 0.697 9.574 1.00 86.81 96 ALA A C 1
ATOM 706 O O . ALA A 1 96 ? -14.720 -0.490 9.895 1.00 86.81 96 ALA A O 1
ATOM 707 N N . GLY A 1 97 ? -13.746 1.514 9.577 1.00 88.00 97 GLY A N 1
ATOM 708 C CA . GLY A 1 97 ? -12.367 1.111 9.817 1.00 88.00 97 GLY A CA 1
ATOM 709 C C . GLY A 1 97 ? -11.685 0.511 8.585 1.00 88.00 97 GLY A C 1
ATOM 710 O O . GLY A 1 97 ? -12.324 0.063 7.630 1.00 88.00 97 GLY A O 1
ATOM 711 N N . ILE A 1 98 ? -10.354 0.489 8.632 1.00 91.38 98 ILE A N 1
ATOM 712 C CA . ILE A 1 98 ? -9.505 -0.227 7.678 1.00 91.38 98 ILE A CA 1
ATOM 713 C C . ILE A 1 98 ? -9.119 -1.563 8.298 1.00 91.38 98 ILE A C 1
ATOM 715 O O . ILE A 1 98 ? -8.731 -1.612 9.459 1.00 91.38 98 ILE A O 1
ATOM 719 N N . LYS A 1 99 ? -9.251 -2.643 7.522 1.00 93.31 99 LYS A N 1
ATOM 720 C CA . LYS A 1 99 ? -8.874 -3.997 7.957 1.00 93.31 99 LYS A CA 1
ATOM 721 C C . LYS A 1 99 ? -7.439 -4.336 7.600 1.00 93.31 99 LYS A C 1
ATOM 723 O O . LYS A 1 99 ? -6.765 -4.990 8.376 1.00 93.31 99 LYS A O 1
ATOM 728 N N . SER A 1 100 ? -6.985 -3.895 6.433 1.00 94.88 100 SER A N 1
ATOM 729 C CA . SER A 1 100 ? -5.619 -4.119 5.996 1.00 94.88 100 SER A CA 1
ATOM 730 C C . SER A 1 100 ? -5.132 -3.011 5.070 1.00 94.88 100 SER A C 1
ATOM 732 O O . SER A 1 100 ? -5.926 -2.369 4.378 1.00 94.88 100 SER A O 1
ATOM 734 N N . VAL A 1 101 ? -3.819 -2.793 5.073 1.00 94.69 101 VAL A N 1
ATOM 735 C CA . VAL A 1 101 ? -3.108 -1.911 4.141 1.00 94.69 101 VAL A CA 1
ATOM 736 C C . VAL A 1 101 ? -2.015 -2.726 3.467 1.00 94.69 101 VAL A C 1
ATOM 738 O O . VAL A 1 101 ? -1.139 -3.254 4.145 1.00 94.69 101 VAL A O 1
ATOM 741 N N . THR A 1 102 ? -2.046 -2.809 2.140 1.00 95.50 102 THR A N 1
ATOM 742 C CA . THR A 1 102 ? -1.031 -3.512 1.346 1.00 95.50 102 THR A CA 1
ATOM 743 C C . THR A 1 102 ? -0.235 -2.499 0.532 1.00 95.50 102 THR A C 1
ATOM 745 O O . THR A 1 102 ? -0.802 -1.800 -0.308 1.00 95.50 102 THR A O 1
ATOM 748 N N . LEU A 1 103 ? 1.074 -2.423 0.777 1.00 94.81 103 LEU A N 1
ATOM 749 C CA . LEU A 1 103 ? 2.000 -1.586 0.019 1.00 94.81 103 LEU A CA 1
ATOM 750 C C . LEU A 1 103 ? 2.561 -2.384 -1.160 1.00 94.81 103 LEU A C 1
ATOM 752 O O . LEU A 1 103 ? 3.180 -3.434 -0.972 1.00 94.81 103 LEU A O 1
ATOM 756 N N . ILE A 1 104 ? 2.353 -1.864 -2.368 1.00 93.62 104 ILE A N 1
ATOM 757 C CA . ILE A 1 104 ? 2.796 -2.479 -3.619 1.00 93.62 104 ILE A CA 1
ATOM 758 C C . ILE A 1 104 ? 3.800 -1.556 -4.305 1.00 93.62 104 ILE A C 1
ATOM 760 O O . ILE A 1 104 ? 3.519 -0.375 -4.503 1.00 93.62 104 ILE A O 1
ATOM 764 N N . ILE A 1 105 ? 4.941 -2.116 -4.695 1.00 91.56 105 ILE A N 1
ATOM 765 C CA . ILE A 1 105 ? 5.991 -1.447 -5.462 1.00 91.56 105 ILE A CA 1
ATOM 766 C C . ILE A 1 105 ? 6.062 -2.134 -6.826 1.00 91.56 105 ILE A C 1
ATOM 768 O O . ILE A 1 105 ? 6.436 -3.306 -6.925 1.00 91.56 105 ILE A O 1
ATOM 772 N N . ASP A 1 106 ? 5.666 -1.426 -7.884 1.00 89.62 106 ASP A N 1
ATOM 773 C CA . ASP A 1 106 ? 5.737 -1.969 -9.236 1.00 89.62 106 ASP A CA 1
ATOM 774 C C . ASP A 1 106 ? 7.198 -2.165 -9.671 1.00 89.62 106 ASP A C 1
ATOM 776 O O . ASP A 1 106 ? 8.111 -1.485 -9.214 1.00 89.62 106 ASP A O 1
ATOM 780 N N . VAL A 1 107 ? 7.434 -3.159 -10.535 1.00 88.50 107 VAL A N 1
ATOM 781 C CA . VAL A 1 107 ? 8.768 -3.504 -11.080 1.00 88.50 107 VAL A CA 1
ATOM 782 C C . VAL A 1 107 ? 9.765 -4.072 -10.054 1.00 88.50 107 VAL A C 1
ATOM 784 O O . VAL A 1 107 ? 10.838 -4.539 -10.436 1.00 88.50 107 VAL A O 1
ATOM 787 N N . ASN A 1 108 ? 9.401 -4.173 -8.776 1.00 89.69 108 ASN A N 1
ATOM 788 C CA . ASN A 1 108 ? 10.181 -4.945 -7.816 1.00 89.69 108 ASN A CA 1
ATOM 789 C C . ASN A 1 108 ? 9.976 -6.460 -8.056 1.00 89.69 108 ASN A C 1
ATOM 791 O O . ASN A 1 108 ? 8.826 -6.876 -8.231 1.00 89.69 108 ASN A O 1
ATOM 795 N N . PRO A 1 109 ? 11.028 -7.315 -8.033 1.00 89.50 109 PRO A N 1
ATOM 796 C CA . PRO A 1 109 ? 10.871 -8.764 -8.209 1.00 89.50 109 PRO A CA 1
ATOM 797 C C . PRO A 1 109 ? 9.865 -9.395 -7.237 1.00 89.50 109 PRO A C 1
ATOM 799 O O . PRO A 1 109 ? 9.167 -10.339 -7.597 1.00 89.50 109 PRO A O 1
ATOM 802 N N . ALA A 1 110 ? 9.769 -8.840 -6.026 1.00 91.38 110 ALA A N 1
ATOM 803 C CA . ALA A 1 110 ? 8.685 -9.080 -5.083 1.00 91.38 110 ALA A CA 1
ATOM 804 C C . ALA A 1 110 ? 7.834 -7.797 -4.962 1.00 91.38 110 ALA A C 1
ATOM 806 O O . ALA A 1 110 ? 8.253 -6.852 -4.289 1.00 91.38 110 ALA A O 1
ATOM 807 N N . PRO A 1 111 ? 6.664 -7.718 -5.624 1.00 93.06 111 PRO A N 1
ATOM 808 C CA . PRO A 1 111 ? 5.917 -6.465 -5.730 1.00 93.06 111 PRO A CA 1
ATOM 809 C C . PRO A 1 111 ? 5.168 -6.080 -4.449 1.00 93.06 111 PRO A C 1
ATOM 811 O O . PRO A 1 111 ? 4.988 -4.896 -4.184 1.00 93.06 111 PRO A O 1
ATOM 814 N N . VAL A 1 112 ? 4.729 -7.046 -3.637 1.00 95.19 112 VAL A N 1
ATOM 815 C CA . VAL A 1 112 ? 4.110 -6.763 -2.333 1.00 95.19 112 VAL A CA 1
ATOM 816 C C . VAL A 1 112 ? 5.217 -6.532 -1.310 1.00 95.19 112 VAL A C 1
ATOM 818 O O . VAL A 1 112 ? 5.874 -7.479 -0.885 1.00 95.19 112 VAL A O 1
ATOM 821 N N . ALA A 1 113 ? 5.422 -5.274 -0.926 1.00 93.56 113 ALA A N 1
ATOM 822 C CA . ALA A 1 113 ? 6.472 -4.886 0.013 1.00 93.56 113 ALA A CA 1
ATOM 823 C C . ALA A 1 113 ? 6.057 -5.125 1.470 1.00 93.56 113 ALA A C 1
ATOM 825 O O . ALA A 1 113 ? 6.860 -5.575 2.281 1.00 93.56 113 ALA A O 1
ATOM 826 N N . ALA A 1 114 ? 4.792 -4.847 1.795 1.00 94.62 114 ALA A N 1
ATOM 827 C CA . ALA A 1 114 ? 4.239 -5.062 3.126 1.00 94.62 114 ALA A CA 1
ATOM 828 C C . ALA A 1 114 ? 2.721 -5.260 3.069 1.00 94.62 114 ALA A C 1
ATOM 830 O O . ALA A 1 114 ? 2.039 -4.710 2.202 1.00 94.62 114 ALA A O 1
ATOM 831 N N . THR A 1 115 ? 2.185 -6.016 4.025 1.00 96.50 115 THR A N 1
ATOM 832 C CA . THR A 1 115 ? 0.753 -6.026 4.346 1.00 96.50 115 THR A CA 1
ATOM 833 C C . THR A 1 115 ? 0.596 -5.868 5.849 1.00 96.50 115 THR A C 1
ATOM 835 O O . THR A 1 115 ? 1.119 -6.667 6.622 1.00 96.50 115 THR A O 1
ATOM 838 N N . PHE A 1 116 ? -0.114 -4.821 6.252 1.00 95.81 116 PHE A N 1
ATOM 839 C CA . PHE A 1 116 ? -0.438 -4.527 7.638 1.00 95.81 116 PHE A CA 1
ATOM 840 C C . PHE A 1 116 ? -1.875 -4.956 7.895 1.00 95.81 116 PHE A C 1
ATOM 842 O O . PHE A 1 116 ? -2.792 -4.397 7.297 1.00 95.81 116 PHE A O 1
ATOM 849 N N . GLU A 1 117 ? -2.072 -5.926 8.782 1.00 96.50 117 GLU A N 1
ATOM 850 C CA . GLU A 1 117 ? -3.396 -6.288 9.288 1.00 96.50 117 GLU A CA 1
ATOM 851 C C . GLU A 1 117 ? -3.739 -5.379 10.471 1.00 96.50 117 GLU A C 1
ATOM 853 O O . GLU A 1 117 ? -2.999 -5.294 11.453 1.00 96.50 117 GLU A O 1
ATOM 858 N N . ILE A 1 118 ? -4.858 -4.670 10.368 1.00 94.25 118 ILE A N 1
ATOM 859 C CA . ILE A 1 118 ? -5.301 -3.682 11.346 1.00 94.25 118 ILE A CA 1
ATOM 860 C C . ILE A 1 118 ? -6.425 -4.295 12.172 1.00 94.25 118 ILE A C 1
ATOM 862 O O . ILE A 1 118 ? -7.491 -4.660 11.670 1.00 94.25 118 ILE A O 1
ATOM 866 N N . GLY A 1 119 ? -6.172 -4.403 13.476 1.00 91.25 119 GLY A N 1
ATOM 867 C CA . GLY A 1 119 ? -7.159 -4.874 14.435 1.00 91.25 119 GLY A CA 1
ATOM 868 C C . GLY A 1 119 ? -8.410 -3.998 14.429 1.00 91.25 119 GLY A C 1
ATOM 869 O O . GLY A 1 119 ? -8.348 -2.778 14.252 1.00 91.25 119 GLY A O 1
ATOM 870 N N . LYS A 1 120 ? -9.562 -4.627 14.666 1.00 86.81 120 LYS A N 1
ATOM 871 C CA . LYS A 1 120 ? -10.811 -3.896 14.861 1.00 86.81 120 LYS A CA 1
ATOM 872 C C . LYS A 1 120 ? -10.624 -2.868 15.987 1.00 86.81 120 LYS A C 1
ATOM 874 O O . LYS A 1 120 ? -10.128 -3.205 17.055 1.00 86.81 120 LYS A O 1
ATOM 879 N N . ASP A 1 121 ? -11.024 -1.627 15.718 1.00 85.38 121 ASP A N 1
ATOM 880 C CA . ASP A 1 121 ? -10.973 -0.491 16.647 1.00 85.38 121 ASP A CA 1
ATOM 881 C C . ASP A 1 121 ? -9.549 -0.050 17.069 1.00 85.38 121 ASP A C 1
ATOM 883 O O . ASP A 1 121 ? -9.396 0.723 18.010 1.00 85.38 121 ASP A O 1
ATOM 887 N N . ALA A 1 122 ? -8.498 -0.463 16.343 1.00 89.88 122 ALA A N 1
ATOM 888 C CA . ALA A 1 122 ? -7.108 -0.093 16.650 1.00 89.88 122 ALA A CA 1
ATOM 889 C C . ALA A 1 122 ? -6.795 1.409 16.482 1.00 89.88 122 ALA A C 1
ATOM 891 O O . ALA A 1 122 ? -5.767 1.877 16.964 1.00 89.88 122 ALA A O 1
ATOM 892 N N . GLY A 1 123 ? -7.648 2.164 15.780 1.00 89.44 123 GLY A N 1
ATOM 893 C CA . GLY A 1 123 ? -7.487 3.612 15.612 1.00 89.44 123 GLY A CA 1
ATOM 894 C C . GLY A 1 123 ? -6.224 4.031 14.849 1.00 89.44 123 GLY A C 1
ATOM 895 O O . GLY A 1 123 ? -5.755 5.150 15.030 1.00 89.44 123 GLY A O 1
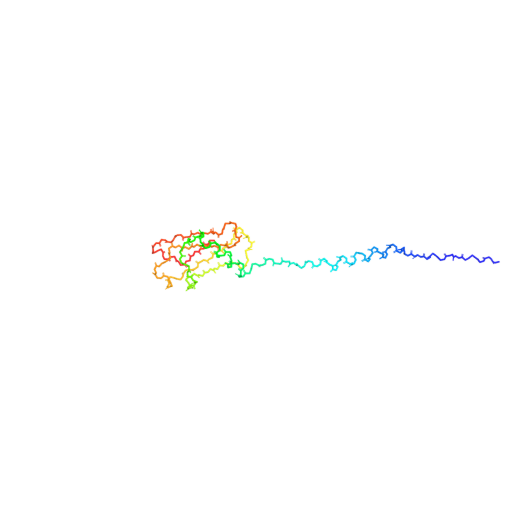ATOM 896 N N . VAL A 1 124 ? -5.657 3.147 14.020 1.00 92.69 124 VAL A N 1
ATOM 897 C CA . VAL A 1 124 ? -4.433 3.425 13.253 1.00 92.69 124 VAL A CA 1
ATOM 898 C C . VAL A 1 124 ? -4.691 4.527 12.226 1.00 92.69 124 VAL A C 1
ATOM 900 O O . VAL A 1 124 ? -5.553 4.391 11.360 1.00 92.69 124 VAL A O 1
ATOM 903 N N . THR A 1 125 ? -3.903 5.598 12.306 1.00 94.75 125 THR A N 1
ATOM 904 C CA . THR A 1 125 ? -3.955 6.745 11.385 1.00 94.75 125 THR A CA 1
ATOM 905 C C . THR A 1 125 ? -2.646 6.970 10.628 1.00 94.75 125 THR A C 1
ATOM 907 O O . THR A 1 125 ? -2.626 7.731 9.662 1.00 94.75 125 THR A O 1
ATOM 910 N N . HIS A 1 126 ? -1.555 6.311 11.032 1.00 96.00 126 HIS A N 1
ATOM 911 C CA . HIS A 1 126 ? -0.235 6.445 10.418 1.00 96.00 126 HIS A CA 1
ATOM 912 C C . HIS A 1 126 ? 0.568 5.147 10.576 1.00 96.00 126 HIS A C 1
ATOM 914 O O . HIS A 1 126 ? 0.598 4.557 11.656 1.00 96.00 126 HIS A O 1
ATOM 920 N N . LEU A 1 127 ? 1.193 4.707 9.487 1.00 95.81 127 LEU A N 1
ATOM 921 C CA . LEU A 1 127 ? 2.150 3.605 9.414 1.00 95.81 127 LEU A CA 1
ATOM 922 C C . LEU A 1 127 ? 3.453 4.139 8.805 1.00 95.81 127 LEU A C 1
ATOM 924 O O . LEU A 1 127 ? 3.400 4.915 7.853 1.00 95.81 127 LEU A O 1
ATOM 928 N N . SER A 1 128 ? 4.598 3.712 9.332 1.00 94.88 128 SER A N 1
ATOM 929 C CA . SER A 1 128 ? 5.927 4.097 8.842 1.00 94.88 128 SER A CA 1
ATOM 930 C C . SER A 1 128 ? 6.813 2.854 8.784 1.00 94.88 128 SER A C 1
ATOM 932 O O . SER A 1 128 ? 6.785 2.051 9.723 1.00 94.88 128 SER A O 1
ATOM 934 N N . THR A 1 129 ? 7.535 2.664 7.679 1.00 90.38 129 THR A N 1
ATOM 935 C CA . THR A 1 129 ? 8.409 1.505 7.425 1.00 90.38 129 THR A CA 1
ATOM 936 C C . THR A 1 129 ? 9.640 1.887 6.627 1.00 90.38 129 THR A C 1
ATOM 938 O O . THR A 1 129 ? 9.609 2.952 5.971 1.00 90.38 129 THR A O 1
#

Sequence (129 aa):
MQNHAYPSRQLGLPLASVFAAIVLTVATLFGASGAANAQQTTASSNRIWQALKGDVFGDRAILVDSGVVRIEAPKRAQDAAIVPVDIYIDPAKAPAGIKSVTLIIDVNPAPVAATFEIGKDAGVTHLST

Secondary structure (DSSP, 8-state):
----PPPP------THHHHHHHHHHHHTTS--------PPPHHHHHHHHHHHHHHHHTT-------S-EEEE--SS-SBTTB---EEEE-GGG-TT---EEEEE-TTSSS-EEEEEEPPTT----EEE-

pLDDT: mean 78.96, std 18.23, range [42.34, 97.06]

Radius of gyration: 33.67 Å; chains: 1; bounding box: 100×42×76 Å

Foldseek 3Di:
DDDDDDDDDDPDDDPVVVVVVVVVVVVVVPPCPDPPDPDDDPVNVVVQCVVCVCVVPNPDDDDDDPVQKDKDWDPDDPDPVDTKIKIFGDCVSVVVDDQKDWQADPPDPPGTPDMDGADVPNPDGMDMD